Protein AF-A0A916LFJ1-F1 (afdb_monomer)

Secondary structure (DSSP, 8-state):
--GGGGG-HHHHHHHHHHHHSS--SS-BTTTB----HHHHHHHHHHTS-EEEEEETTS-GGGGGGGTSTTHHHHH-SSEEEEE--

Sequence (85 aa):
MGLSHYLGGARAAARYVRKHGHPAKNNYGSSLFAVSAAEGLRWAAGTGAALAVFPRYHPRWAWWLTSVPVLREFLVSNLVLVLTP

Foldseek 3Di:
DDPCVVVDQQVVQVVVCVVPVDGDPQREPPR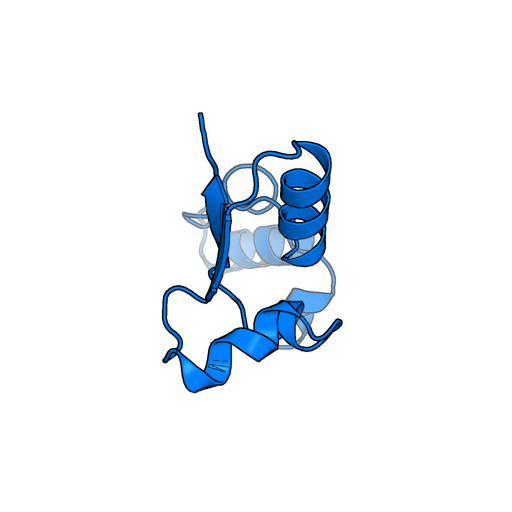NDPDFLVNVVVVLVVVVFWDDKAAPPDDPVCRCLSVDPPSCRPVRPDMDTDGDD

Radius of gyration: 15.7 Å; Cα contacts (8 Å, |Δi|>4): 89; chains: 1; bounding box: 38×21×41 Å

Structure (mmCIF, N/CA/C/O backbone):
data_AF-A0A916LFJ1-F1
#
_entry.id   AF-A0A916LFJ1-F1
#
loop_
_atom_site.group_PDB
_atom_site.id
_atom_site.type_symbol
_atom_site.label_atom_id
_atom_site.label_alt_id
_atom_site.label_comp_id
_atom_site.label_asym_id
_atom_site.label_entity_id
_atom_site.label_seq_id
_atom_site.pdbx_PDB_ins_code
_atom_site.Cartn_x
_atom_site.Cartn_y
_atom_site.Cartn_z
_atom_site.occupancy
_atom_site.B_iso_or_equiv
_atom_site.auth_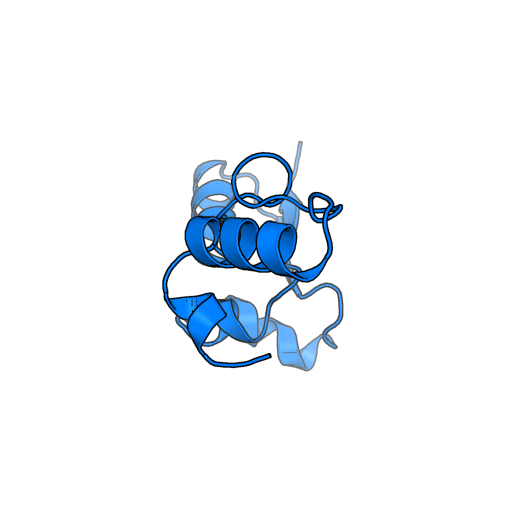seq_id
_atom_site.auth_comp_id
_atom_site.auth_asym_id
_atom_site.auth_atom_id
_atom_site.pdbx_PDB_model_num
ATOM 1 N N . MET A 1 1 ? 7.028 -1.844 -22.773 1.00 47.28 1 MET A N 1
ATOM 2 C CA . MET A 1 1 ? 7.525 -2.073 -21.397 1.00 47.28 1 MET A CA 1
ATOM 3 C C . MET A 1 1 ? 6.843 -3.342 -20.910 1.00 47.28 1 MET A C 1
ATOM 5 O O . MET A 1 1 ? 5.630 -3.329 -20.820 1.00 47.28 1 MET A O 1
ATOM 9 N N . GLY A 1 2 ? 7.560 -4.464 -20.790 1.00 56.56 2 GLY A N 1
ATOM 10 C CA . GLY A 1 2 ? 6.959 -5.795 -20.589 1.00 56.56 2 GLY A CA 1
ATOM 11 C C . GLY A 1 2 ? 7.245 -6.403 -19.213 1.00 56.56 2 GLY A C 1
ATOM 12 O O . GLY A 1 2 ? 7.863 -5.754 -18.369 1.00 56.56 2 GLY A O 1
ATOM 13 N N . LEU A 1 3 ? 6.859 -7.677 -19.049 1.00 51.09 3 LEU A N 1
ATOM 14 C CA . LEU A 1 3 ? 6.974 -8.558 -17.864 1.00 51.09 3 LEU A CA 1
ATOM 15 C C . LEU A 1 3 ? 8.338 -8.562 -17.136 1.00 51.09 3 LEU A C 1
ATOM 17 O O . LEU A 1 3 ? 8.454 -9.096 -16.039 1.00 51.09 3 LEU A O 1
ATOM 21 N N . SER A 1 4 ? 9.373 -7.925 -17.688 1.00 51.59 4 SER A N 1
ATOM 22 C CA . SER A 1 4 ? 10.688 -7.760 -17.062 1.00 51.59 4 SER A CA 1
ATOM 23 C C . SER A 1 4 ? 10.678 -6.989 -15.737 1.00 51.59 4 SER A C 1
ATOM 25 O O . SER A 1 4 ? 11.656 -7.081 -15.002 1.00 51.59 4 SER A O 1
ATOM 27 N N . HIS A 1 5 ? 9.608 -6.253 -15.411 1.00 53.44 5 HIS A N 1
ATOM 28 C CA . HIS A 1 5 ? 9.457 -5.625 -14.089 1.00 53.44 5 HIS A CA 1
ATOM 29 C C . HIS A 1 5 ? 9.319 -6.650 -12.952 1.00 53.44 5 HIS A C 1
ATOM 31 O O . HIS A 1 5 ? 9.675 -6.344 -11.818 1.00 53.44 5 HIS A O 1
ATOM 37 N N . TYR A 1 6 ? 8.890 -7.877 -13.263 1.00 51.72 6 TYR A N 1
ATOM 38 C CA . TYR A 1 6 ? 8.783 -8.968 -12.293 1.00 51.72 6 TYR A CA 1
ATOM 39 C C . TYR A 1 6 ? 10.101 -9.718 -12.056 1.00 51.72 6 TYR A C 1
ATOM 41 O O . TYR A 1 6 ? 10.218 -10.454 -11.085 1.00 51.72 6 TYR A O 1
ATOM 49 N N . LEU A 1 7 ? 11.122 -9.519 -12.902 1.00 57.59 7 LEU A N 1
ATOM 50 C CA . LEU A 1 7 ? 12.402 -10.247 -12.829 1.00 57.59 7 LEU A CA 1
ATOM 51 C C . LEU A 1 7 ? 13.478 -9.543 -11.976 1.00 57.59 7 LEU A C 1
ATOM 53 O O . LEU A 1 7 ? 14.656 -9.912 -12.040 1.00 57.59 7 LEU A O 1
ATOM 57 N N . GLY A 1 8 ? 13.080 -8.536 -11.192 1.00 62.09 8 GLY A N 1
ATOM 58 C CA . GLY A 1 8 ? 13.924 -7.831 -10.227 1.00 62.09 8 GLY A CA 1
ATOM 59 C C . GLY A 1 8 ? 14.209 -6.380 -10.619 1.00 62.09 8 GLY A C 1
ATOM 60 O O . GLY A 1 8 ? 14.761 -6.095 -11.687 1.00 62.09 8 GLY A O 1
ATOM 61 N N . GLY A 1 9 ? 13.874 -5.448 -9.722 1.00 63.59 9 GLY A N 1
ATOM 62 C CA . GLY A 1 9 ? 13.969 -4.010 -9.986 1.00 63.59 9 GLY A CA 1
ATOM 63 C C . GLY A 1 9 ? 15.384 -3.504 -10.295 1.00 63.59 9 GLY A C 1
ATOM 64 O O . GLY A 1 9 ? 15.533 -2.574 -11.083 1.00 63.59 9 GLY A O 1
ATOM 65 N N . ALA A 1 10 ? 16.431 -4.179 -9.807 1.00 68.38 10 ALA A N 1
ATOM 66 C CA . ALA A 1 10 ? 17.823 -3.864 -10.145 1.00 68.38 10 ALA A CA 1
ATOM 67 C C . ALA A 1 10 ? 18.154 -4.118 -11.632 1.00 68.38 10 ALA A C 1
ATOM 69 O O . ALA A 1 10 ? 18.827 -3.312 -12.278 1.00 68.38 10 ALA A O 1
ATOM 70 N N . ARG A 1 11 ? 17.629 -5.201 -12.227 1.00 69.19 11 ARG A N 1
ATOM 71 C CA . ARG A 1 11 ? 17.811 -5.489 -13.664 1.00 69.19 11 ARG A CA 1
ATOM 72 C C . ARG A 1 11 ? 17.012 -4.521 -14.535 1.00 69.19 11 ARG A C 1
ATOM 74 O O . ARG A 1 11 ? 17.483 -4.134 -15.608 1.00 69.19 11 ARG A O 1
ATOM 81 N N . ALA A 1 12 ? 15.828 -4.114 -14.074 1.00 70.00 12 ALA A N 1
ATOM 82 C CA . ALA A 1 12 ? 15.022 -3.092 -14.734 1.00 70.00 12 ALA A CA 1
ATOM 83 C C . ALA A 1 12 ? 15.732 -1.727 -14.723 1.00 70.00 12 ALA A C 1
ATOM 85 O O . ALA A 1 12 ? 15.833 -1.100 -15.778 1.00 70.00 12 ALA A O 1
ATOM 86 N N . ALA A 1 13 ? 16.314 -1.324 -13.588 1.00 72.38 13 ALA A N 1
ATOM 87 C CA . ALA A 1 13 ? 17.110 -0.101 -13.468 1.00 72.38 13 ALA A CA 1
ATOM 88 C C . ALA A 1 13 ? 18.340 -0.122 -14.395 1.00 72.38 13 ALA A C 1
ATOM 90 O O . ALA A 1 13 ? 18.535 0.805 -15.181 1.00 72.38 13 ALA A O 1
ATOM 91 N N . ALA A 1 14 ? 19.110 -1.217 -14.412 1.00 75.94 14 ALA A N 1
ATOM 92 C CA . ALA A 1 14 ? 20.266 -1.361 -15.304 1.00 75.94 14 ALA A CA 1
ATOM 93 C C . ALA A 1 14 ? 19.877 -1.323 -16.796 1.00 75.94 14 ALA A C 1
ATOM 95 O O . ALA A 1 14 ? 20.572 -0.734 -17.627 1.00 75.94 14 ALA A O 1
ATOM 96 N N . ARG A 1 15 ? 18.740 -1.927 -17.170 1.00 76.62 15 ARG A N 1
ATOM 97 C CA . ARG A 1 15 ? 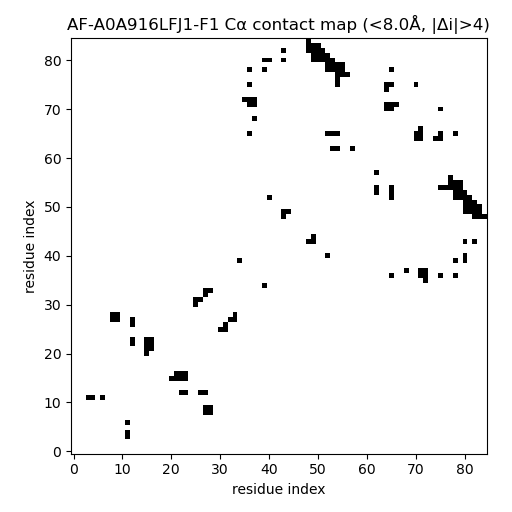18.209 -1.843 -18.540 1.00 76.62 15 ARG A CA 1
ATOM 98 C C . ARG A 1 15 ? 17.722 -0.436 -18.885 1.00 76.62 15 ARG A C 1
ATOM 100 O O . ARG A 1 15 ? 17.910 -0.012 -20.023 1.00 76.62 15 ARG A O 1
ATOM 107 N N . TYR A 1 16 ? 17.117 0.269 -17.933 1.00 74.3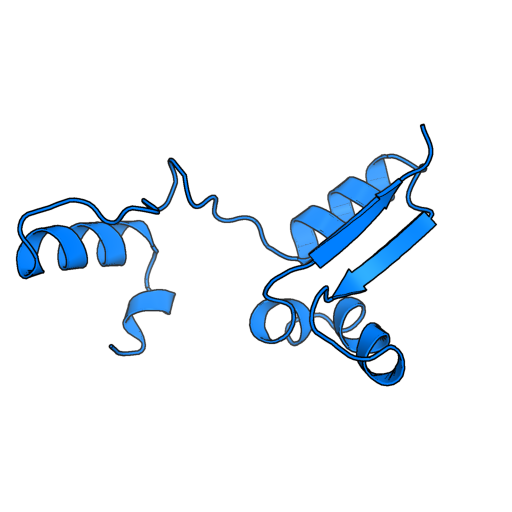8 16 TYR A N 1
ATOM 108 C CA . TYR A 1 16 ? 16.666 1.644 -18.116 1.00 74.38 16 TYR A CA 1
ATOM 109 C C . TYR A 1 16 ? 17.844 2.579 -18.398 1.00 74.38 16 TYR A C 1
ATOM 111 O O . TYR A 1 16 ? 17.798 3.296 -19.396 1.00 74.38 16 TYR A O 1
ATOM 119 N N . VAL A 1 17 ? 18.914 2.487 -17.597 1.00 82.44 17 VAL A N 1
ATOM 120 C CA . VAL A 1 17 ? 20.156 3.258 -17.784 1.00 82.44 17 VAL A CA 1
ATOM 121 C C . VAL A 1 17 ? 20.780 2.970 -19.148 1.00 82.44 17 VAL A C 1
ATOM 123 O O . VAL A 1 17 ? 21.086 3.902 -19.881 1.00 82.44 17 VAL A O 1
ATOM 126 N N . ARG A 1 18 ? 20.879 1.693 -19.551 1.00 81.81 18 ARG A N 1
ATOM 127 C CA . ARG A 1 18 ? 21.397 1.328 -20.884 1.00 81.81 18 ARG A CA 1
ATOM 128 C C . ARG A 1 18 ? 20.584 1.907 -22.043 1.00 81.81 18 ARG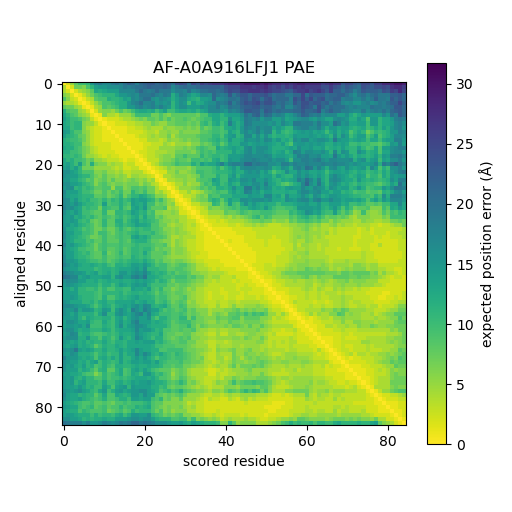 A C 1
ATOM 130 O O . ARG A 1 18 ? 21.146 2.143 -23.102 1.00 81.81 18 ARG A O 1
ATOM 137 N N . LYS A 1 19 ? 19.270 2.088 -21.872 1.00 83.25 19 LYS A N 1
ATOM 138 C CA . LYS A 1 19 ? 18.389 2.591 -22.935 1.00 83.25 19 LYS A CA 1
ATOM 139 C C . LYS A 1 19 ? 18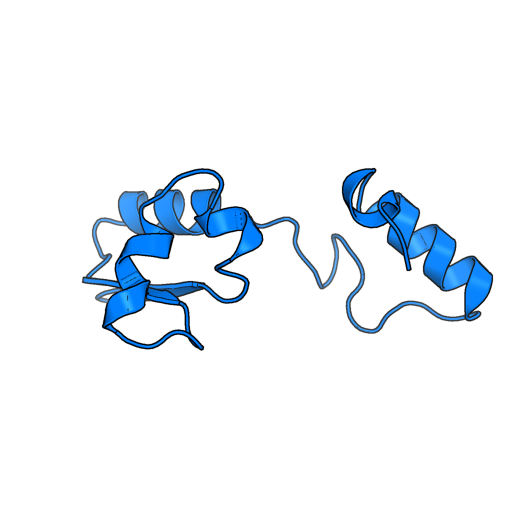.309 4.121 -22.980 1.00 83.25 19 LYS A C 1
ATOM 141 O O . LYS A 1 19 ? 18.174 4.665 -24.067 1.00 83.25 19 LYS A O 1
ATOM 146 N N . HIS A 1 20 ? 18.347 4.796 -21.832 1.00 80.69 20 HIS A N 1
ATOM 147 C CA . HIS A 1 20 ? 18.089 6.241 -21.741 1.00 80.69 20 HIS A CA 1
ATOM 148 C C . HIS A 1 20 ? 19.336 7.065 -21.392 1.00 80.69 20 HIS A C 1
ATOM 150 O O . HIS A 1 20 ? 19.267 8.287 -21.384 1.00 80.69 20 HIS A O 1
ATOM 156 N N . GLY A 1 21 ? 20.473 6.429 -21.094 1.00 82.50 21 GLY A N 1
ATOM 157 C CA . GLY A 1 21 ? 21.740 7.116 -20.818 1.00 82.50 21 GLY A CA 1
ATOM 158 C C . GLY A 1 21 ? 21.813 7.813 -19.456 1.00 82.50 21 GLY A C 1
ATOM 159 O O . GLY A 1 21 ? 22.859 8.344 -19.105 1.00 82.50 21 GLY A O 1
ATOM 160 N N . HIS A 1 22 ? 20.738 7.787 -18.664 1.00 78.38 22 HIS A N 1
ATOM 161 C CA . HIS A 1 22 ? 20.701 8.355 -17.320 1.00 78.38 22 HIS A CA 1
ATOM 162 C C . HIS A 1 22 ? 19.881 7.482 -16.351 1.00 78.38 22 HIS A C 1
ATOM 164 O O . HIS A 1 22 ? 18.990 6.735 -16.780 1.00 78.38 22 HIS A O 1
ATOM 170 N N . PRO A 1 23 ? 20.148 7.562 -15.033 1.00 71.75 23 PRO A N 1
ATOM 171 C CA . PRO A 1 23 ? 19.331 6.910 -14.014 1.00 71.75 23 PRO A CA 1
ATOM 172 C C . PRO A 1 23 ? 17.866 7.354 -14.069 1.00 71.75 23 PRO A C 1
ATOM 174 O O . PRO A 1 23 ? 17.543 8.482 -14.451 1.00 71.75 23 PRO A O 1
ATOM 177 N N . ALA A 1 24 ? 16.963 6.456 -13.673 1.00 70.75 24 ALA A N 1
ATOM 178 C CA . ALA A 1 24 ? 15.576 6.823 -13.430 1.00 70.75 24 ALA A CA 1
ATOM 179 C C . ALA A 1 24 ? 15.495 7.716 -12.186 1.00 70.75 24 ALA A C 1
ATOM 181 O O . ALA A 1 24 ? 16.219 7.501 -11.216 1.00 70.75 24 ALA A O 1
ATOM 182 N N . LYS A 1 25 ? 14.564 8.676 -12.188 1.00 66.12 25 LYS A N 1
ATOM 183 C CA . LYS A 1 25 ? 14.303 9.557 -11.036 1.00 66.12 25 LYS A CA 1
ATOM 184 C C . LYS A 1 25 ? 14.011 8.760 -9.752 1.00 66.12 25 LYS A C 1
ATOM 186 O O . LYS A 1 25 ? 14.432 9.148 -8.668 1.00 66.12 25 LYS A O 1
ATOM 191 N N . ASN A 1 26 ? 13.349 7.612 -9.909 1.00 61.22 26 ASN A N 1
ATOM 192 C CA . ASN A 1 26 ? 13.103 6.639 -8.853 1.00 61.22 26 ASN A CA 1
ATOM 193 C C . ASN A 1 26 ? 13.945 5.387 -9.120 1.00 61.22 26 ASN A C 1
ATOM 195 O O . ASN A 1 26 ? 13.567 4.541 -9.933 1.00 61.22 26 ASN A O 1
ATOM 199 N N . ASN A 1 27 ? 15.102 5.292 -8.470 1.00 68.62 27 ASN A N 1
ATOM 200 C CA . ASN A 1 27 ? 16.013 4.171 -8.629 1.00 68.62 27 ASN A CA 1
ATOM 201 C C . ASN A 1 27 ? 15.679 3.077 -7.606 1.00 68.62 27 ASN A C 1
ATOM 203 O O . ASN A 1 27 ? 15.503 3.343 -6.411 1.00 68.62 27 ASN A O 1
ATOM 207 N N . TYR A 1 28 ? 15.562 1.845 -8.095 1.00 61.38 28 TYR A N 1
ATOM 208 C CA . TYR A 1 28 ? 15.184 0.699 -7.277 1.00 61.38 28 TYR A CA 1
ATOM 209 C C . TYR A 1 28 ? 16.236 0.441 -6.192 1.00 61.38 28 TYR A C 1
ATOM 211 O O . TYR A 1 28 ? 17.422 0.330 -6.496 1.00 61.38 28 TYR A O 1
ATOM 219 N N . GLY A 1 29 ? 15.800 0.345 -4.937 1.00 63.25 29 GLY A N 1
ATOM 220 C CA . GLY A 1 29 ? 16.654 0.112 -3.771 1.00 63.25 29 GLY A CA 1
ATOM 221 C C . GLY A 1 29 ? 17.283 1.363 -3.146 1.00 63.25 29 GLY A C 1
ATOM 222 O O . GLY A 1 29 ? 17.796 1.257 -2.039 1.00 63.25 29 GLY A O 1
ATOM 223 N N . SER A 1 30 ? 17.227 2.535 -3.793 1.00 63.31 30 SER A N 1
ATOM 224 C CA . SER A 1 30 ? 17.772 3.782 -3.221 1.00 63.31 30 SER A CA 1
ATOM 225 C C . SER A 1 30 ? 16.724 4.874 -3.004 1.00 63.31 30 SER A C 1
ATOM 227 O O . SER A 1 30 ? 16.785 5.588 -2.011 1.00 63.31 30 SER A O 1
ATOM 229 N N . SER A 1 31 ? 15.759 5.015 -3.915 1.00 61.91 31 SER A N 1
ATOM 230 C CA . SER A 1 31 ? 14.605 5.916 -3.744 1.00 61.91 31 SER A CA 1
ATOM 231 C C . SER A 1 31 ? 13.263 5.225 -3.982 1.00 61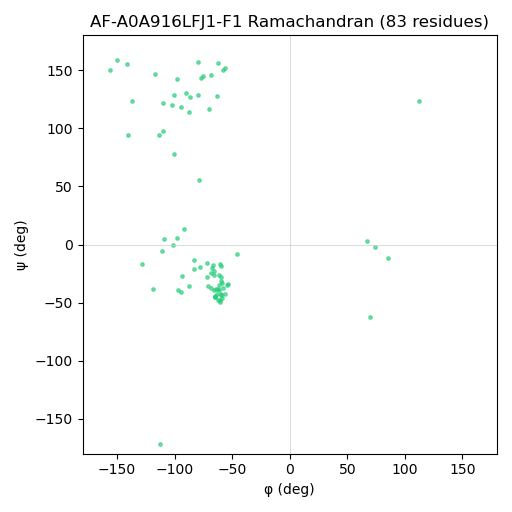.91 31 SER A C 1
ATOM 233 O O . SER A 1 31 ? 12.228 5.718 -3.544 1.00 61.91 31 SER A O 1
ATOM 235 N N . LEU A 1 32 ? 13.275 4.054 -4.623 1.00 67.06 32 LEU A N 1
ATOM 236 C CA . LEU A 1 32 ? 12.128 3.165 -4.743 1.00 67.06 32 LEU A CA 1
ATOM 237 C C . LEU A 1 32 ? 12.424 1.880 -3.972 1.00 67.06 32 LEU A C 1
ATOM 239 O O . LEU A 1 32 ? 13.094 0.978 -4.476 1.00 67.06 32 LEU A O 1
ATOM 243 N N . PHE A 1 33 ? 11.981 1.835 -2.721 1.00 70.62 33 PHE A N 1
ATOM 244 C CA . PHE A 1 33 ? 12.173 0.679 -1.854 1.00 70.62 33 PHE A CA 1
ATOM 245 C C . PHE A 1 33 ? 11.215 -0.446 -2.243 1.00 70.62 33 PHE A C 1
ATOM 247 O O . PHE A 1 33 ? 10.078 -0.201 -2.644 1.00 70.62 33 PHE A O 1
ATOM 25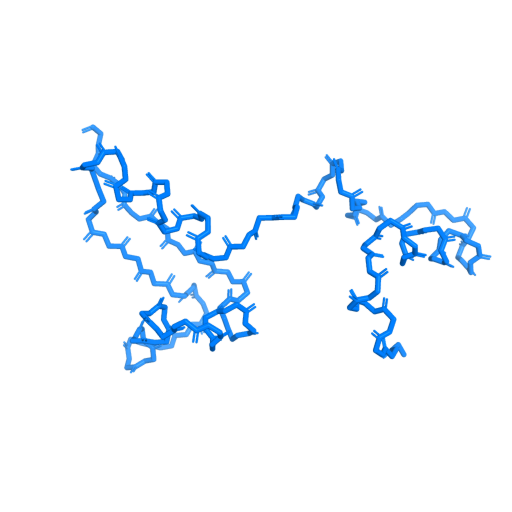4 N N . ALA A 1 34 ? 11.682 -1.686 -2.119 1.00 75.12 34 ALA A N 1
ATOM 255 C CA . ALA A 1 34 ? 10.899 -2.884 -2.397 1.00 75.12 34 ALA A CA 1
ATOM 256 C C . ALA A 1 34 ? 9.952 -3.201 -1.228 1.00 75.12 34 ALA A C 1
ATOM 258 O O . ALA A 1 34 ? 10.031 -4.278 -0.653 1.00 75.12 34 ALA A O 1
ATOM 259 N N . VAL A 1 35 ? 9.116 -2.233 -0.848 1.00 77.88 35 VAL A N 1
ATOM 260 C CA . VAL A 1 35 ? 8.156 -2.374 0.249 1.00 77.88 35 VAL A CA 1
ATOM 261 C C . VAL A 1 35 ? 6.811 -2.798 -0.323 1.00 77.88 35 VAL A C 1
ATOM 263 O O . VAL A 1 35 ? 6.207 -2.088 -1.127 1.00 77.88 35 VAL A O 1
ATOM 266 N N . SER A 1 36 ? 6.359 -3.969 0.104 1.00 83.00 36 SER A N 1
ATOM 267 C CA . SER A 1 36 ? 5.040 -4.524 -0.197 1.00 83.00 36 SER A CA 1
ATOM 268 C C . SER A 1 36 ? 3.951 -3.918 0.693 1.00 83.00 36 SER A C 1
ATOM 270 O O . SER A 1 36 ? 4.209 -3.464 1.816 1.00 83.00 36 SER A O 1
ATOM 272 N N . ALA A 1 37 ? 2.699 -3.968 0.235 1.00 85.12 37 ALA A N 1
ATOM 273 C CA . ALA A 1 37 ? 1.558 -3.581 1.066 1.00 85.12 37 ALA A CA 1
ATOM 274 C C . ALA A 1 37 ? 1.462 -4.486 2.308 1.00 85.12 37 ALA A C 1
ATOM 276 O O . ALA A 1 37 ? 1.134 -4.022 3.402 1.00 85.12 37 ALA A O 1
ATOM 277 N N . ALA A 1 38 ? 1.812 -5.768 2.166 1.00 84.94 38 ALA A N 1
ATOM 278 C CA . ALA A 1 38 ? 1.911 -6.714 3.269 1.00 84.94 38 ALA A CA 1
ATOM 279 C C . ALA A 1 38 ? 2.924 -6.291 4.342 1.00 84.94 38 ALA A C 1
ATOM 281 O O . ALA A 1 38 ? 2.633 -6.439 5.528 1.00 84.94 38 ALA A O 1
ATOM 282 N N . GLU A 1 39 ? 4.100 -5.793 3.955 1.00 85.44 39 GLU A N 1
ATOM 283 C CA . GLU A 1 39 ? 5.104 -5.302 4.908 1.00 85.44 39 GLU A CA 1
ATOM 284 C C . GLU A 1 39 ? 4.605 -4.075 5.664 1.00 85.44 39 GLU A C 1
ATOM 286 O O . GLU A 1 39 ? 4.698 -4.055 6.890 1.00 85.44 39 GLU A O 1
ATOM 291 N N . GLY A 1 40 ? 3.994 -3.112 4.966 1.00 86.44 40 GLY A N 1
ATOM 292 C CA . GLY A 1 40 ? 3.392 -1.937 5.604 1.00 86.44 40 GLY A CA 1
ATOM 293 C C . GLY A 1 40 ? 2.288 -2.305 6.601 1.00 86.44 40 GLY A C 1
ATOM 294 O O . GLY A 1 40 ? 2.264 -1.789 7.717 1.00 86.44 40 GLY A O 1
ATOM 295 N N . LEU A 1 41 ? 1.413 -3.250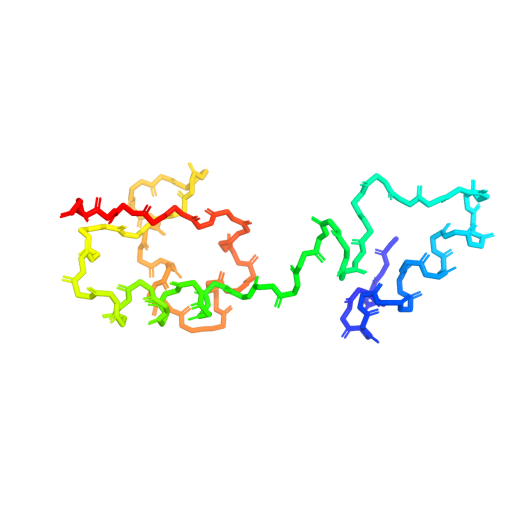 6.236 1.00 87.06 41 LEU A N 1
ATOM 296 C CA . LEU A 1 41 ? 0.349 -3.756 7.110 1.00 87.06 41 LEU A CA 1
ATOM 297 C C . LEU A 1 41 ? 0.888 -4.488 8.342 1.00 87.06 41 LEU A C 1
ATOM 299 O O . LEU A 1 41 ? 0.405 -4.254 9.447 1.00 87.06 41 LEU A O 1
ATOM 303 N N . ARG A 1 42 ? 1.884 -5.369 8.171 1.00 89.50 42 ARG A N 1
ATOM 304 C CA . ARG A 1 42 ? 2.508 -6.081 9.299 1.00 89.50 42 ARG A CA 1
ATOM 305 C C . ARG A 1 42 ? 3.207 -5.121 10.249 1.00 89.50 42 ARG A C 1
ATOM 307 O O . ARG A 1 42 ? 3.072 -5.271 11.458 1.00 89.50 42 ARG A O 1
ATOM 314 N N . TRP A 1 43 ? 3.925 -4.142 9.706 1.00 90.69 43 TRP A N 1
ATOM 315 C CA . TRP A 1 43 ? 4.569 -3.110 10.506 1.00 90.69 43 TRP A CA 1
ATOM 316 C C . TRP A 1 43 ? 3.537 -2.313 11.311 1.00 90.69 43 TRP A C 1
ATOM 318 O O . TRP A 1 43 ? 3.670 -2.222 12.526 1.00 90.69 43 TRP A O 1
ATOM 328 N N . ALA A 1 44 ? 2.466 -1.835 10.668 1.00 89.75 44 ALA A N 1
ATOM 329 C CA . ALA A 1 44 ? 1.395 -1.097 11.339 1.00 89.75 44 ALA A CA 1
ATOM 330 C C . ALA A 1 44 ? 0.685 -1.926 12.421 1.00 89.75 44 ALA A C 1
ATOM 332 O O . ALA A 1 44 ? 0.371 -1.410 13.487 1.00 89.75 44 ALA A O 1
ATOM 333 N N . ALA A 1 45 ? 0.453 -3.219 12.180 1.00 87.88 45 ALA A N 1
ATOM 334 C CA . ALA A 1 45 ? -0.101 -4.107 13.200 1.00 87.88 45 ALA A CA 1
ATOM 335 C C . ALA A 1 45 ? 0.856 -4.272 14.395 1.00 87.88 45 ALA A C 1
ATOM 337 O O . ALA A 1 45 ? 0.415 -4.288 15.541 1.00 87.88 45 ALA A O 1
ATOM 338 N N . GLY A 1 46 ? 2.165 -4.345 14.134 1.00 90.69 46 GLY A N 1
ATOM 339 C CA . GLY A 1 46 ? 3.199 -4.461 15.160 1.00 90.69 46 GLY A CA 1
ATOM 340 C C . GLY A 1 46 ? 3.371 -3.221 16.043 1.00 90.69 46 GLY A C 1
ATOM 341 O O . GLY A 1 46 ? 3.887 -3.355 17.148 1.00 90.69 46 GLY A O 1
ATOM 342 N N . THR A 1 47 ? 2.929 -2.033 15.610 1.00 90.56 47 THR A N 1
ATOM 343 C CA . THR A 1 47 ? 2.978 -0.825 16.455 1.00 90.56 47 THR A CA 1
ATOM 344 C C . THR A 1 47 ? 1.867 -0.783 17.503 1.00 90.56 47 THR A C 1
ATOM 346 O O . THR A 1 47 ? 1.969 -0.012 18.450 1.00 90.56 47 THR A O 1
ATOM 349 N N . GLY A 1 48 ? 0.785 -1.554 17.331 1.00 89.94 48 GLY A N 1
ATOM 350 C CA . GLY A 1 48 ? -0.409 -1.476 18.186 1.00 89.94 48 GLY A CA 1
ATOM 351 C C . GLY A 1 48 ? -1.191 -0.159 18.070 1.00 89.94 48 GLY A C 1
ATOM 352 O O . GLY A 1 48 ? -2.192 0.019 18.756 1.00 89.94 48 GLY A O 1
ATOM 353 N N . ALA A 1 49 ? -0.763 0.746 17.186 1.00 91.12 49 ALA A N 1
ATOM 354 C CA . ALA A 1 49 ? -1.296 2.098 17.044 1.00 91.12 49 ALA A CA 1
ATOM 355 C C . ALA A 1 49 ? -2.112 2.294 15.753 1.00 91.12 49 ALA A C 1
ATOM 357 O O . ALA A 1 49 ? -2.518 3.409 15.433 1.00 91.12 49 ALA A O 1
ATOM 358 N N . ALA A 1 50 ? -2.328 1.237 14.966 1.00 90.50 50 ALA A N 1
ATOM 359 C CA . ALA A 1 50 ? -3.030 1.335 13.692 1.00 90.50 50 ALA A CA 1
ATOM 360 C C . ALA A 1 50 ? -4.529 1.617 13.875 1.00 90.50 50 ALA A C 1
ATOM 362 O O . ALA A 1 50 ? -5.267 0.787 14.398 1.00 90.50 50 ALA A O 1
ATOM 363 N N . LEU A 1 51 ? -4.983 2.772 13.382 1.00 88.56 51 LEU A N 1
ATOM 364 C CA . LEU A 1 51 ? -6.387 3.192 13.408 1.00 88.56 51 LEU A CA 1
ATOM 365 C C . LEU A 1 51 ? -7.127 2.837 12.116 1.00 88.56 51 LEU A C 1
ATOM 367 O O . LEU A 1 51 ? -8.286 2.429 12.153 1.00 88.56 51 LEU A O 1
ATOM 371 N N . ALA A 1 52 ? -6.482 3.011 10.959 1.00 87.31 52 ALA A N 1
ATOM 372 C CA . ALA A 1 52 ? -7.089 2.709 9.665 1.00 87.31 52 ALA A CA 1
ATOM 373 C C . ALA A 1 52 ? -6.040 2.429 8.591 1.00 87.31 52 ALA A C 1
ATOM 375 O O . ALA A 1 52 ? -4.949 3.003 8.600 1.00 87.31 52 ALA A O 1
ATOM 376 N N . VAL A 1 53 ? -6.408 1.584 7.625 1.00 88.50 53 VAL A N 1
ATOM 377 C CA . VAL A 1 53 ? -5.586 1.297 6.449 1.00 88.50 53 VAL A CA 1
ATOM 378 C C . VAL A 1 53 ? -6.442 1.277 5.192 1.00 88.50 53 VAL A C 1
ATOM 380 O O . VAL A 1 53 ? -7.399 0.507 5.105 1.00 88.50 53 VAL A O 1
ATOM 383 N N . PHE A 1 54 ? -6.103 2.105 4.204 1.00 87.44 54 PHE A N 1
ATOM 384 C CA . PHE A 1 54 ? -6.892 2.217 2.976 1.00 87.44 54 PHE A CA 1
ATOM 385 C C . PHE A 1 54 ? -6.053 2.599 1.746 1.00 87.44 54 PHE A C 1
ATOM 387 O O . PHE A 1 54 ? -4.962 3.153 1.887 1.00 87.44 54 PHE A O 1
ATOM 394 N N . PRO A 1 55 ? -6.536 2.327 0.519 1.00 87.56 55 PRO A N 1
ATOM 395 C CA . PRO A 1 55 ? -5.863 2.750 -0.702 1.00 87.56 55 PRO A CA 1
ATOM 396 C C . PRO A 1 55 ? -6.157 4.231 -0.981 1.00 87.56 55 PRO A C 1
ATOM 398 O O . PRO A 1 55 ? -7.323 4.617 -1.067 1.00 87.56 55 PRO A O 1
ATOM 401 N N . ARG A 1 56 ? -5.130 5.059 -1.207 1.00 83.62 56 ARG A N 1
ATOM 402 C CA . ARG A 1 56 ? -5.295 6.522 -1.367 1.00 83.62 56 ARG A CA 1
ATOM 403 C C . ARG A 1 56 ? -6.242 6.938 -2.496 1.00 83.62 56 ARG A C 1
ATOM 405 O O . ARG A 1 56 ? -6.952 7.927 -2.363 1.00 83.62 56 ARG A O 1
ATOM 412 N N . TYR A 1 57 ? -6.216 6.213 -3.611 1.00 83.25 57 TYR A N 1
ATOM 413 C CA . TYR A 1 57 ? -6.952 6.573 -4.829 1.00 83.25 57 TYR A CA 1
ATOM 414 C C . TYR A 1 57 ? -8.249 5.790 -5.026 1.00 83.25 57 TYR A C 1
ATOM 416 O O . TYR A 1 57 ? -8.942 6.004 -6.016 1.00 83.25 57 TYR A O 1
ATOM 424 N N . HIS A 1 58 ? -8.574 4.872 -4.114 1.00 81.44 58 HIS A N 1
ATOM 425 C CA . HIS A 1 58 ? -9.750 4.030 -4.269 1.00 81.44 58 HIS A CA 1
ATOM 426 C C . HIS A 1 58 ? -10.938 4.583 -3.471 1.00 81.44 58 HIS A C 1
ATOM 428 O O . HIS A 1 58 ? -10.766 5.051 -2.340 1.00 81.44 58 HIS A O 1
ATOM 434 N N . PRO A 1 59 ? -12.160 4.490 -4.023 1.00 85.56 59 PRO A N 1
ATOM 435 C CA . PRO A 1 59 ? -13.373 4.836 -3.292 1.00 85.56 59 PRO A CA 1
ATOM 436 C C . PRO A 1 59 ? -13.565 3.921 -2.072 1.00 85.56 59 PRO A C 1
ATOM 438 O O . PRO A 1 59 ? -13.085 2.788 -2.047 1.00 85.56 59 PRO A O 1
ATOM 441 N N . ARG A 1 60 ? -14.308 4.394 -1.060 1.00 82.56 60 ARG A N 1
ATOM 442 C CA . ARG A 1 60 ? -14.494 3.690 0.229 1.00 82.56 60 ARG A CA 1
ATOM 443 C C . ARG A 1 60 ? -14.989 2.249 0.094 1.00 82.56 60 ARG A C 1
ATOM 445 O O . ARG A 1 60 ? -14.574 1.392 0.865 1.00 82.56 60 ARG A O 1
ATOM 452 N N . TRP A 1 61 ? -15.825 1.960 -0.903 1.00 85.12 61 TRP A N 1
ATOM 453 C CA . TRP A 1 61 ? -16.327 0.605 -1.153 1.00 85.12 61 TRP A CA 1
ATOM 454 C C . TRP A 1 61 ? -15.236 -0.379 -1.592 1.00 85.12 61 TRP A C 1
ATOM 456 O O . TRP A 1 61 ? -15.449 -1.578 -1.500 1.00 85.12 61 TRP A O 1
ATOM 466 N N . ALA A 1 62 ? -14.079 0.099 -2.052 1.00 83.56 62 ALA A N 1
ATOM 467 C CA . ALA A 1 62 ? -12.951 -0.718 -2.493 1.00 83.56 62 ALA A CA 1
ATOM 468 C C . ALA A 1 62 ? -11.873 -0.876 -1.406 1.00 83.56 62 ALA A C 1
ATOM 470 O O . ALA A 1 62 ? -10.816 -1.451 -1.657 1.00 83.56 62 ALA A O 1
ATOM 471 N N . TRP A 1 63 ? -12.106 -0.377 -0.187 1.00 85.88 63 TRP A N 1
ATOM 472 C CA . TRP A 1 63 ? -11.113 -0.451 0.887 1.00 85.88 63 TRP A CA 1
ATOM 473 C C . TRP A 1 63 ? -10.819 -1.882 1.338 1.00 85.88 63 TRP A C 1
ATOM 475 O O . TRP A 1 63 ? -9.693 -2.156 1.733 1.00 85.88 63 TRP A O 1
ATOM 485 N N . TRP A 1 64 ? -11.766 -2.811 1.181 1.00 83.44 64 TRP A N 1
ATOM 486 C CA . TRP A 1 64 ? -11.547 -4.237 1.456 1.00 83.44 64 TRP A CA 1
ATOM 487 C C . TRP A 1 64 ? -10.422 -4.854 0.610 1.00 83.44 64 TRP A C 1
ATOM 489 O O . TRP A 1 64 ? -9.870 -5.886 0.992 1.00 83.44 64 TRP A O 1
ATOM 499 N N . LEU A 1 65 ? -10.026 -4.220 -0.503 1.00 81.81 65 LEU A N 1
ATOM 500 C CA . LEU A 1 65 ? -8.901 -4.677 -1.321 1.00 81.81 65 LEU A CA 1
ATOM 501 C C . LEU A 1 65 ? -7.584 -4.712 -0.540 1.00 81.81 65 LEU A C 1
ATOM 503 O O . LEU A 1 65 ? -6.735 -5.536 -0.863 1.00 81.81 65 LEU A O 1
ATOM 507 N N . THR A 1 66 ? -7.402 -3.880 0.494 1.00 82.75 66 THR A N 1
ATOM 508 C CA . THR A 1 66 ? -6.197 -3.917 1.348 1.00 82.75 66 THR A CA 1
ATOM 509 C C . THR A 1 66 ? -6.126 -5.186 2.200 1.00 82.75 66 THR A C 1
ATOM 511 O O . THR A 1 66 ? -5.036 -5.628 2.578 1.00 82.75 66 THR A O 1
ATOM 514 N N . SER A 1 67 ? -7.274 -5.802 2.479 1.00 82.81 67 SER A N 1
ATOM 515 C CA . SER A 1 67 ? -7.385 -7.005 3.299 1.00 82.81 67 SER A CA 1
ATOM 516 C C . SER A 1 67 ? -7.116 -8.285 2.512 1.00 82.81 67 SER A C 1
ATOM 518 O O . SER A 1 67 ? -6.766 -9.291 3.123 1.00 82.81 67 SER A O 1
ATOM 520 N N . VAL A 1 68 ? -7.231 -8.266 1.178 1.00 85.75 68 VAL A N 1
ATOM 521 C CA . VAL A 1 68 ? -7.051 -9.467 0.351 1.00 85.75 68 VAL A CA 1
ATOM 522 C C . VAL A 1 68 ? -5.573 -9.652 -0.013 1.00 85.75 68 VAL A C 1
ATOM 524 O O . VAL A 1 68 ? -5.015 -8.826 -0.748 1.00 85.75 68 VAL A O 1
ATOM 527 N N . PRO A 1 69 ? -4.911 -10.725 0.472 1.00 82.94 69 PRO A N 1
ATOM 528 C CA . PRO A 1 69 ? -3.548 -11.050 0.067 1.00 82.94 69 PRO A CA 1
ATOM 529 C C . PRO A 1 69 ? -3.468 -11.207 -1.450 1.00 82.94 69 PRO A C 1
ATOM 531 O O . PRO A 1 69 ? -4.444 -11.588 -2.090 1.00 82.94 69 PRO A O 1
ATOM 534 N N . VAL A 1 70 ? -2.298 -10.942 -2.030 1.00 83.44 70 VAL A N 1
ATOM 535 C CA . VAL A 1 70 ? -2.080 -10.921 -3.486 1.00 83.44 70 VAL A CA 1
ATOM 536 C C . VAL A 1 70 ? -2.768 -9.730 -4.154 1.00 83.44 70 VAL A C 1
ATOM 538 O O . VAL A 1 70 ? -2.061 -8.863 -4.652 1.00 83.44 70 VAL A O 1
ATOM 541 N N . LEU A 1 71 ? -4.101 -9.605 -4.105 1.00 82.00 71 LEU A N 1
ATOM 542 C CA . LEU A 1 71 ? -4.813 -8.483 -4.739 1.00 82.00 71 LEU A CA 1
ATOM 543 C C . LEU A 1 71 ? -4.310 -7.125 -4.252 1.00 82.00 71 LEU A C 1
ATOM 545 O O . LEU A 1 71 ? -4.074 -6.239 -5.073 1.00 82.00 71 LEU A O 1
ATOM 549 N N . ARG A 1 72 ? -4.077 -6.973 -2.945 1.00 82.44 72 ARG A N 1
ATOM 550 C CA . ARG A 1 72 ? -3.536 -5.729 -2.387 1.00 82.44 72 ARG A CA 1
ATOM 551 C C . ARG A 1 72 ? -2.176 -5.343 -2.967 1.00 82.44 72 ARG A C 1
ATOM 553 O O . ARG A 1 72 ? -1.921 -4.163 -3.140 1.00 82.44 72 ARG A O 1
ATOM 560 N N . GLU A 1 73 ? -1.328 -6.309 -3.311 1.00 82.69 73 GLU A N 1
ATOM 561 C CA . GLU A 1 73 ? 0.019 -6.032 -3.831 1.00 82.69 73 GLU A CA 1
ATOM 562 C C . GLU A 1 73 ? -0.020 -5.472 -5.258 1.00 82.69 73 GLU A C 1
ATOM 564 O O . GLU A 1 73 ? 0.859 -4.713 -5.655 1.00 82.69 73 GLU A O 1
ATOM 569 N N . PHE A 1 74 ? -1.055 -5.824 -6.025 1.00 80.00 74 PHE A N 1
ATOM 570 C CA . PHE A 1 74 ? -1.212 -5.377 -7.410 1.00 80.00 74 PHE A CA 1
ATOM 571 C C . PHE A 1 74 ? -2.131 -4.164 -7.545 1.00 80.00 74 PHE A C 1
ATOM 573 O O . PHE A 1 74 ? -1.871 -3.283 -8.362 1.00 80.00 74 PHE A O 1
ATOM 580 N N . LEU A 1 75 ? -3.214 -4.120 -6.767 1.00 79.38 75 LEU A N 1
ATOM 581 C CA . LEU A 1 75 ? -4.253 -3.097 -6.887 1.00 79.38 75 LEU A CA 1
ATOM 582 C C . LEU A 1 75 ? -4.014 -1.910 -5.948 1.00 79.38 75 LEU A C 1
ATOM 584 O O . LEU A 1 75 ? -4.411 -0.789 -6.264 1.00 79.38 75 LEU A O 1
ATOM 588 N N . VAL A 1 76 ? -3.329 -2.112 -4.818 1.00 80.06 76 VAL A N 1
ATOM 589 C CA . VAL A 1 76 ? -3.048 -1.045 -3.849 1.00 80.06 76 VAL A CA 1
ATOM 590 C C . VAL A 1 76 ? -1.621 -0.540 -4.032 1.00 80.06 76 VAL A C 1
ATOM 592 O O . VAL A 1 76 ? -0.715 -0.828 -3.260 1.00 80.06 76 VAL A O 1
ATOM 595 N N . SER A 1 77 ? -1.436 0.280 -5.064 1.00 74.31 77 SER A N 1
ATOM 596 C CA . SER A 1 77 ? -0.154 0.936 -5.358 1.00 74.31 77 SER A CA 1
ATOM 597 C C . SER A 1 77 ? 0.210 2.061 -4.379 1.00 74.31 77 SER A C 1
ATOM 599 O O . SER A 1 77 ? 1.358 2.498 -4.336 1.00 74.31 77 SER A O 1
ATOM 601 N N . ASN A 1 78 ? -0.758 2.556 -3.599 1.00 82.50 78 ASN A N 1
ATOM 602 C CA . ASN A 1 78 ? -0.565 3.610 -2.606 1.00 82.50 78 ASN A CA 1
ATOM 603 C C . ASN A 1 78 ? -1.390 3.300 -1.348 1.00 82.50 78 ASN A C 1
ATOM 605 O O . ASN A 1 78 ? -2.589 3.591 -1.291 1.00 82.50 78 ASN A O 1
ATOM 609 N N . LEU A 1 79 ? -0.743 2.657 -0.375 1.00 86.31 79 LEU A N 1
ATOM 610 C CA . LEU A 1 79 ? -1.329 2.297 0.912 1.00 86.31 79 LEU A CA 1
ATOM 611 C C . LEU A 1 79 ? -1.181 3.461 1.898 1.00 86.31 79 LEU A C 1
ATOM 613 O O . LEU A 1 79 ? -0.074 3.948 2.121 1.00 86.31 79 LEU A O 1
ATOM 617 N N . VAL A 1 80 ? -2.284 3.880 2.509 1.00 88.38 80 VAL A N 1
ATOM 618 C CA . VAL A 1 80 ? -2.292 4.866 3.594 1.00 88.38 80 VAL A CA 1
ATOM 619 C C . VAL A 1 80 ? -2.437 4.131 4.917 1.00 88.38 80 VAL A C 1
ATOM 621 O O . VAL A 1 80 ? -3.358 3.331 5.071 1.00 88.38 80 VAL A O 1
ATOM 624 N N . LEU A 1 81 ? -1.545 4.426 5.861 1.00 90.12 81 LEU A N 1
ATOM 625 C CA . LEU A 1 81 ? -1.598 3.955 7.242 1.00 90.12 81 LEU A CA 1
ATOM 626 C C . LEU A 1 81 ? -1.915 5.152 8.141 1.00 90.12 81 LEU A C 1
ATOM 628 O O . LEU A 1 81 ? -1.181 6.140 8.130 1.00 90.12 81 LEU A O 1
ATOM 632 N N . VAL A 1 82 ? -3.003 5.074 8.901 1.00 91.62 82 VAL A N 1
ATOM 633 C CA . VAL A 1 82 ? -3.351 6.063 9.926 1.00 91.62 82 VAL A CA 1
ATOM 634 C C . VAL A 1 82 ? -2.988 5.469 11.275 1.00 91.62 82 VAL A C 1
ATOM 636 O O . VAL A 1 82 ? -3.503 4.408 11.630 1.00 91.62 82 VAL A O 1
ATOM 639 N N . LEU A 1 83 ? -2.101 6.142 12.004 1.00 91.44 83 LEU A N 1
ATOM 640 C CA . LEU A 1 83 ? -1.620 5.713 13.313 1.00 91.44 83 LEU A CA 1
ATOM 641 C C . LEU A 1 83 ? -2.017 6.735 14.379 1.00 91.44 83 LEU A C 1
ATOM 643 O O . LEU A 1 83 ? -2.061 7.934 14.092 1.00 91.44 83 LEU A O 1
ATOM 647 N N . THR A 1 84 ? -2.286 6.264 15.593 1.00 91.25 84 THR A N 1
ATOM 648 C CA . THR A 1 84 ? -2.305 7.136 16.770 1.00 91.25 84 THR A CA 1
ATOM 649 C C . THR A 1 84 ? -0.866 7.449 17.207 1.00 91.25 84 THR A C 1
ATOM 651 O O . THR A 1 84 ? -0.009 6.572 17.067 1.00 91.25 84 THR A O 1
ATOM 654 N N . PRO A 1 85 ? -0.584 8.677 17.683 1.00 83.19 85 PRO A N 1
ATOM 655 C CA . PRO A 1 85 ? 0.659 8.994 18.384 1.00 83.19 85 PRO A CA 1
ATOM 656 C C . PRO A 1 85 ? 0.878 8.112 19.614 1.00 83.19 85 PRO A C 1
ATOM 658 O O . PRO A 1 85 ? -0.141 7.666 20.198 1.00 83.19 85 PRO A O 1
#

pLDDT: mean 78.25, std 11.25, range [47.28, 91.62]

Solvent-accessible surface area (backbone atoms only — not comparable to full-atom values): 5289 Å² total; per-residue (Å²): 141,68,79,56,68,78,74,38,50,61,60,41,46,55,50,44,27,74,74,67,78,46,80,60,96,65,36,55,73,80,72,35,67,93,73,49,52,66,56,56,50,51,52,39,61,71,66,76,34,62,75,48,69,38,38,74,89,53,60,78,91,57,33,65,44,70,75,38,80,70,55,16,65,73,73,36,86,45,76,42,78,40,65,58,133

Organism: Mycobacterium tuberculosis (NCBI:txid1773)

Mean predicted aligned error: 8.89 Å